Protein AF-A0A3N5P5W9-F1 (afdb_monomer_lite)

pLDDT: mean 88.09, std 13.82, range [37.75, 98.38]

Secondary structure (DSSP, 8-state):
-HHHHHHHHHHHHHHHHHHHHHHHHHHHHHHHHHHHHHHHHTTTHHHHHHHHHHTEETTEEEEESS-HHHHHHHHHHHHTTSHHHHHHHHHHHHHHHHHTT-HHHHHHHHHHHHHHHHHHHHHHHHH-PPPP-SS--S---

Structure (mmCIF, N/CA/C/O backbone):
data_AF-A0A3N5P5W9-F1
#
_entry.id   AF-A0A3N5P5W9-F1
#
loop_
_atom_site.group_PDB
_atom_site.id
_atom_site.type_symbol
_atom_site.label_atom_id
_atom_site.label_alt_id
_atom_site.label_comp_id
_atom_site.label_asym_id
_atom_site.label_entity_id
_atom_site.label_seq_id
_atom_site.pdbx_PDB_ins_code
_atom_site.Cartn_x
_atom_site.Cartn_y
_atom_site.Cartn_z
_atom_site.occupancy
_atom_site.B_iso_or_equiv
_atom_site.auth_seq_id
_atom_site.auth_comp_id
_atom_site.auth_asym_id
_atom_site.auth_atom_id
_atom_site.pdbx_PDB_model_num
ATOM 1 N N . MET A 1 1 ? -41.560 -32.577 9.009 1.00 53.59 1 MET A N 1
ATOM 2 C CA . MET A 1 1 ? -40.656 -32.315 7.864 1.00 53.59 1 MET A CA 1
ATOM 3 C C . MET A 1 1 ? -40.502 -30.823 7.520 1.00 53.59 1 MET A C 1
ATOM 5 O O . MET A 1 1 ? -39.408 -30.430 7.152 1.00 53.59 1 MET A O 1
ATOM 9 N N . ALA A 1 2 ? -41.517 -29.962 7.709 1.00 55.31 2 ALA A N 1
ATOM 10 C CA . ALA A 1 2 ? -41.443 -28.524 7.374 1.00 55.31 2 ALA A CA 1
ATOM 11 C C . ALA A 1 2 ? -40.704 -27.611 8.387 1.00 55.31 2 ALA A C 1
ATOM 13 O O . ALA A 1 2 ? -40.378 -26.472 8.068 1.00 55.31 2 ALA A O 1
ATOM 14 N N . ILE A 1 3 ? -40.445 -28.085 9.611 1.00 53.81 3 ILE A N 1
ATOM 15 C CA . ILE A 1 3 ? -39.763 -27.300 10.661 1.00 53.81 3 ILE A CA 1
ATOM 16 C C . ILE A 1 3 ? -38.237 -27.337 10.468 1.00 53.81 3 ILE A C 1
ATOM 18 O O . ILE A 1 3 ? -37.581 -26.310 10.602 1.00 53.81 3 ILE A O 1
ATOM 22 N N . ALA A 1 4 ? -37.682 -28.485 10.060 1.00 51.41 4 ALA A N 1
ATOM 23 C CA . ALA A 1 4 ? -36.250 -28.652 9.804 1.00 51.41 4 ALA A CA 1
ATOM 24 C C . ALA A 1 4 ? -35.777 -27.844 8.583 1.00 51.41 4 ALA A C 1
ATOM 26 O O . ALA A 1 4 ? -34.761 -27.163 8.657 1.00 51.41 4 ALA A O 1
ATOM 27 N N . SER A 1 5 ? -36.546 -27.830 7.489 1.00 57.91 5 SER A N 1
ATOM 28 C CA . SER A 1 5 ? -36.213 -27.038 6.294 1.00 57.91 5 SER A CA 1
ATOM 29 C C . SER A 1 5 ? -36.286 -25.528 6.540 1.00 57.91 5 SER A C 1
ATOM 31 O O . SER A 1 5 ? -35.489 -24.776 5.987 1.00 57.91 5 SER A O 1
ATOM 33 N N . ARG A 1 6 ? -37.193 -25.078 7.416 1.00 57.88 6 ARG A N 1
ATOM 34 C CA . ARG A 1 6 ? -37.271 -23.677 7.853 1.00 57.88 6 ARG A CA 1
ATOM 35 C C . ARG A 1 6 ? -36.117 -23.283 8.775 1.00 57.88 6 ARG A C 1
ATOM 37 O O . ARG A 1 6 ? -35.645 -22.159 8.666 1.00 57.88 6 ARG A O 1
ATOM 44 N N . LEU A 1 7 ? -35.628 -24.197 9.616 1.00 54.50 7 LEU A N 1
ATOM 45 C CA . LEU A 1 7 ? -34.438 -23.975 10.444 1.00 54.50 7 LEU A CA 1
ATOM 46 C C . LEU A 1 7 ? -33.163 -23.876 9.589 1.00 54.50 7 LEU A C 1
ATOM 48 O O . LEU A 1 7 ? -32.384 -22.950 9.777 1.00 54.50 7 LEU A O 1
ATOM 52 N N . PHE A 1 8 ? -32.988 -24.775 8.612 1.00 57.91 8 PHE A N 1
ATOM 53 C CA . PHE A 1 8 ? -31.846 -24.765 7.686 1.00 57.91 8 PHE A CA 1
ATOM 54 C C . PHE A 1 8 ? -31.842 -23.547 6.754 1.00 57.91 8 PHE A C 1
ATOM 56 O O . PHE A 1 8 ? -30.786 -22.977 6.502 1.00 57.91 8 PHE A O 1
ATOM 63 N N . ALA A 1 9 ? -33.007 -23.096 6.281 1.00 61.53 9 ALA A N 1
ATOM 64 C CA . ALA A 1 9 ? -33.109 -21.873 5.484 1.00 61.53 9 ALA A CA 1
ATOM 65 C C . ALA A 1 9 ? -32.859 -20.598 6.317 1.00 61.53 9 ALA A C 1
ATOM 67 O O . ALA A 1 9 ? -32.299 -19.626 5.814 1.00 61.53 9 ALA A O 1
ATOM 68 N N . TRP A 1 10 ? -33.252 -20.602 7.595 1.00 56.28 10 TRP A N 1
ATOM 69 C CA . TRP A 1 10 ? -33.057 -19.482 8.521 1.00 56.28 10 TRP A CA 1
ATOM 70 C C . TRP A 1 10 ? -31.610 -19.380 9.044 1.00 56.28 10 TRP A C 1
ATOM 72 O O . TRP A 1 10 ? -31.088 -18.271 9.145 1.00 56.28 10 TRP A O 1
ATOM 82 N N . LEU A 1 11 ? -30.938 -20.514 9.291 1.00 54.97 11 LEU A N 1
ATOM 83 C CA . LEU A 1 11 ? -29.493 -20.588 9.567 1.00 54.97 11 LEU A CA 1
ATOM 84 C C . LEU A 1 11 ? -28.678 -20.239 8.312 1.00 54.97 11 LEU A C 1
ATOM 86 O O . LEU A 1 11 ? -27.832 -19.351 8.360 1.00 54.97 11 LEU A O 1
ATOM 90 N N . GLY A 1 12 ? -29.016 -20.819 7.156 1.00 58.84 12 GLY A N 1
ATOM 91 C CA . GLY A 1 12 ? -28.306 -20.607 5.893 1.00 58.84 12 GLY A CA 1
ATOM 92 C C . GLY A 1 12 ? -28.296 -19.158 5.395 1.00 58.84 12 GLY A C 1
ATOM 93 O O . GLY A 1 12 ? -27.314 -18.737 4.802 1.00 58.84 12 GLY A O 1
ATOM 94 N N . ALA A 1 13 ? -29.322 -18.348 5.673 1.00 60.69 13 ALA A N 1
ATOM 95 C CA . ALA A 1 13 ? -29.351 -16.949 5.228 1.00 60.69 13 ALA A CA 1
ATOM 96 C C . ALA A 1 13 ? -28.407 -16.014 6.020 1.00 60.69 13 ALA A C 1
ATOM 98 O O . ALA A 1 13 ? -27.949 -15.011 5.475 1.00 60.69 13 ALA A O 1
ATOM 99 N N . ARG A 1 14 ? -28.102 -16.325 7.292 1.00 62.56 14 ARG A N 1
ATOM 100 C CA . ARG A 1 14 ? -27.116 -15.588 8.113 1.00 62.56 14 ARG A CA 1
ATOM 101 C C . ARG A 1 14 ? -25.729 -16.237 8.080 1.00 62.56 14 ARG A C 1
ATOM 103 O O . ARG A 1 14 ? -24.736 -15.520 8.117 1.00 62.56 14 ARG A O 1
ATOM 110 N N . GLU A 1 15 ? -25.660 -17.561 7.946 1.00 71.44 15 GLU A N 1
ATOM 111 C CA . GLU A 1 15 ? -24.410 -18.317 7.832 1.00 71.44 15 GLU A CA 1
ATOM 112 C C . GLU A 1 15 ? -23.796 -18.249 6.435 1.00 71.44 15 GLU A C 1
ATOM 114 O O . GLU A 1 15 ? -22.577 -18.274 6.337 1.00 71.44 15 GLU A O 1
ATOM 119 N N . ALA A 1 16 ? -24.573 -18.089 5.355 1.00 81.06 16 ALA A N 1
ATOM 120 C CA . ALA A 1 16 ? -24.008 -18.000 4.005 1.00 81.06 16 ALA A CA 1
ATOM 121 C C . ALA A 1 16 ? -23.036 -16.828 3.858 1.00 81.06 16 ALA A C 1
ATOM 123 O O . ALA A 1 16 ? -22.015 -16.981 3.202 1.00 81.06 16 ALA A O 1
ATOM 124 N N . GLY A 1 17 ? -23.308 -15.682 4.493 1.00 83.50 17 GLY A N 1
ATOM 125 C CA . GLY A 1 17 ? -22.390 -14.541 4.483 1.00 83.50 17 GLY A CA 1
ATOM 126 C C . GLY A 1 17 ? -21.075 -14.846 5.204 1.00 83.50 17 GLY A C 1
ATOM 127 O O . GLY A 1 17 ? -20.002 -14.557 4.684 1.00 83.50 17 GLY A O 1
ATOM 128 N N . THR A 1 18 ? -21.143 -15.485 6.374 1.00 85.00 18 THR A N 1
ATOM 129 C CA . THR A 1 18 ? -19.955 -15.897 7.136 1.00 85.00 18 THR A CA 1
ATOM 130 C C . THR A 1 18 ? -19.178 -17.001 6.422 1.00 85.00 18 THR A C 1
ATOM 132 O O . THR A 1 18 ? -17.960 -16.911 6.306 1.00 85.00 18 THR A O 1
ATOM 135 N N . LEU A 1 19 ? -19.867 -18.013 5.896 1.00 86.62 19 LEU A N 1
ATOM 136 C CA 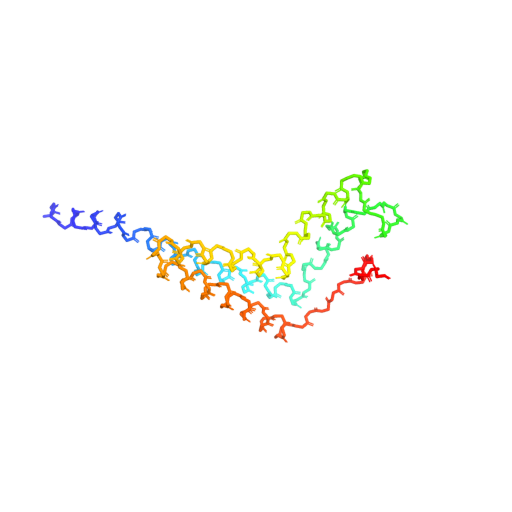. LEU A 1 19 ? -19.274 -19.096 5.114 1.00 86.62 19 LEU A CA 1
ATOM 137 C C . LEU A 1 19 ? -18.650 -18.565 3.825 1.00 86.62 19 LEU A C 1
ATOM 139 O O . LEU A 1 19 ? -17.545 -18.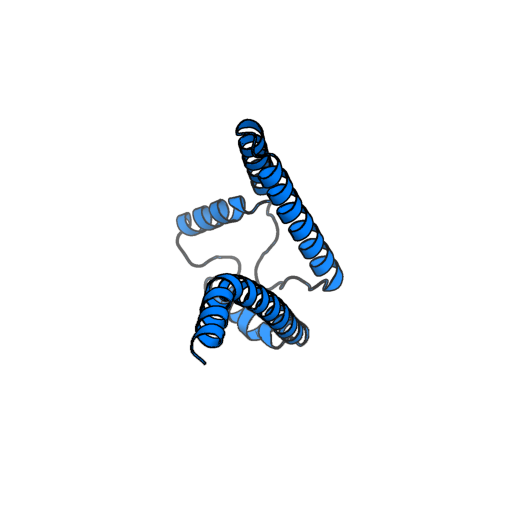970 3.490 1.00 86.62 19 LEU A O 1
ATOM 143 N N . ALA A 1 20 ? -19.301 -17.623 3.139 1.00 90.12 20 ALA A N 1
ATOM 144 C CA . ALA A 1 20 ? -18.736 -16.959 1.972 1.00 90.12 20 ALA A CA 1
ATOM 145 C C . ALA A 1 20 ? -17.491 -16.147 2.342 1.00 90.12 20 ALA A C 1
ATOM 147 O O . ALA A 1 20 ? -16.489 -16.242 1.646 1.00 90.12 20 ALA A O 1
ATOM 148 N N . ALA A 1 21 ? -17.509 -15.400 3.451 1.00 89.19 21 ALA A N 1
ATOM 149 C CA . ALA A 1 21 ? -16.338 -14.658 3.916 1.00 89.19 21 ALA A CA 1
ATOM 150 C C . ALA A 1 21 ? -15.160 -15.590 4.254 1.00 89.19 21 ALA A C 1
ATOM 152 O O . ALA A 1 21 ? -14.030 -15.317 3.854 1.00 89.19 21 ALA A O 1
ATOM 153 N N . LEU A 1 22 ? -15.422 -16.710 4.937 1.00 91.25 22 LEU A N 1
ATOM 154 C CA . LEU A 1 22 ? -14.409 -17.728 5.235 1.00 91.25 22 LEU A CA 1
ATOM 155 C C . LEU A 1 22 ? -13.884 -18.397 3.964 1.00 91.25 22 LEU A C 1
ATOM 157 O O . LEU A 1 22 ? -12.676 -18.569 3.823 1.00 91.25 22 LEU A O 1
ATOM 161 N N . LEU A 1 23 ? -14.774 -18.739 3.032 1.00 92.94 23 LEU A N 1
ATOM 162 C CA . LEU A 1 23 ? -14.409 -19.331 1.750 1.00 92.94 23 LEU A CA 1
ATOM 163 C C . LEU A 1 23 ? -13.549 -18.370 0.925 1.00 92.94 23 LEU A C 1
ATOM 165 O O . LEU A 1 23 ? -12.538 -18.794 0.382 1.00 92.94 23 LEU A O 1
ATOM 169 N N . LEU A 1 24 ? -13.907 -17.085 0.866 1.00 95.81 24 LEU A N 1
ATOM 170 C CA . LEU A 1 24 ? -13.130 -16.055 0.172 1.00 95.81 24 LEU A CA 1
ATOM 171 C C . LEU A 1 24 ? -11.758 -15.850 0.817 1.00 95.81 24 LEU A C 1
ATOM 173 O O . LEU A 1 24 ? -10.768 -15.735 0.101 1.00 95.81 24 LEU A O 1
ATOM 177 N N . ALA A 1 25 ? -11.679 -15.845 2.150 1.00 94.00 25 ALA A N 1
ATOM 178 C CA . ALA A 1 25 ? -10.405 -15.757 2.854 1.00 94.00 25 ALA A CA 1
ATOM 179 C C . ALA A 1 25 ? -9.518 -16.978 2.563 1.00 94.00 25 ALA A C 1
ATOM 181 O O . ALA A 1 25 ? -8.352 -16.819 2.211 1.00 94.00 25 ALA A O 1
ATOM 182 N N . ALA A 1 26 ? -10.074 -18.190 2.647 1.00 95.50 26 ALA A N 1
ATOM 183 C CA . ALA A 1 26 ? -9.352 -19.426 2.357 1.00 95.50 26 ALA A CA 1
ATOM 184 C C . ALA A 1 26 ? -8.905 -19.501 0.890 1.00 95.50 26 ALA A C 1
ATOM 186 O O . ALA A 1 26 ? -7.750 -19.820 0.619 1.00 95.50 26 ALA A O 1
ATOM 187 N N . ALA A 1 27 ? -9.787 -19.151 -0.049 1.00 97.25 27 ALA A N 1
ATOM 188 C CA . ALA A 1 27 ? -9.475 -19.099 -1.472 1.00 97.25 27 ALA A CA 1
ATOM 189 C C . ALA A 1 27 ? -8.406 -18.045 -1.782 1.00 97.25 27 ALA A C 1
ATOM 191 O O . ALA A 1 27 ? -7.518 -18.308 -2.583 1.00 97.25 27 ALA A O 1
ATOM 192 N N . GLY A 1 28 ? -8.450 -16.881 -1.126 1.00 96.94 28 GLY A N 1
ATOM 193 C CA . GLY A 1 28 ? -7.434 -15.839 -1.271 1.00 96.94 28 GLY A CA 1
ATOM 194 C C . GLY A 1 28 ? -6.060 -16.283 -0.769 1.00 96.94 28 GLY A C 1
ATOM 195 O O . GLY A 1 28 ? -5.064 -16.058 -1.449 1.00 96.94 28 GLY A O 1
ATOM 196 N N . VAL A 1 29 ? -6.001 -16.963 0.382 1.00 96.56 29 VAL A N 1
ATOM 197 C CA . VAL A 1 29 ? -4.747 -17.539 0.898 1.00 96.56 29 VAL A CA 1
ATOM 198 C C . VAL A 1 29 ? -4.225 -18.629 -0.034 1.00 96.56 29 VAL A C 1
ATOM 200 O O . VAL A 1 29 ? -3.046 -18.619 -0.366 1.00 96.56 29 VAL A O 1
ATOM 203 N N . TRP A 1 30 ? -5.088 -19.542 -0.482 1.00 97.75 30 TRP A N 1
ATOM 204 C CA . TRP A 1 30 ? -4.698 -20.609 -1.403 1.00 97.75 30 TRP A CA 1
ATOM 205 C C . TRP A 1 30 ? -4.179 -20.052 -2.736 1.00 97.75 30 TRP A C 1
ATOM 207 O O . TRP A 1 30 ? -3.090 -20.417 -3.161 1.00 97.75 30 TRP A O 1
ATOM 217 N N . MET A 1 31 ? -4.895 -19.094 -3.335 1.00 97.75 31 MET A N 1
ATOM 218 C CA . MET A 1 31 ? -4.476 -18.414 -4.566 1.00 97.75 31 MET A CA 1
ATOM 219 C C . MET A 1 31 ? -3.147 -17.674 -4.391 1.00 97.75 31 MET A C 1
ATOM 221 O O . MET A 1 31 ? -2.324 -17.678 -5.298 1.00 97.75 31 MET A O 1
ATOM 225 N N . PHE A 1 32 ? -2.924 -17.042 -3.235 1.00 96.06 32 PHE A N 1
ATOM 226 C CA . PHE A 1 32 ? -1.650 -16.393 -2.938 1.00 96.06 32 PHE A CA 1
ATOM 227 C C . PHE A 1 32 ? -0.497 -17.399 -2.864 1.00 96.06 32 PHE A C 1
ATOM 229 O O . PHE A 1 32 ? 0.576 -17.107 -3.378 1.00 96.06 32 PHE A O 1
ATOM 236 N N . VAL A 1 33 ? -0.708 -18.559 -2.234 1.00 96.25 33 VAL A N 1
ATOM 237 C CA . VAL A 1 33 ? 0.316 -19.610 -2.130 1.00 96.25 33 VAL A CA 1
ATOM 238 C C . VAL A 1 33 ? 0.662 -20.170 -3.505 1.00 96.25 33 VAL A C 1
ATOM 240 O O . VAL A 1 33 ? 1.840 -20.226 -3.831 1.00 96.25 33 VAL A O 1
ATOM 243 N N . GLU A 1 34 ? -0.342 -20.503 -4.316 1.00 96.94 34 GLU A N 1
ATOM 244 C CA . GLU A 1 34 ? -0.136 -21.004 -5.681 1.00 96.94 34 GLU A CA 1
ATOM 245 C C . GLU A 1 34 ? 0.625 -19.987 -6.541 1.00 96.94 34 GLU A C 1
ATOM 247 O O . GLU A 1 34 ? 1.615 -20.311 -7.186 1.00 96.94 34 GLU A O 1
ATOM 252 N N . LEU A 1 35 ? 0.207 -18.716 -6.495 1.00 95.31 35 LEU A N 1
ATOM 253 C CA . LEU A 1 35 ? 0.887 -17.652 -7.228 1.00 95.31 35 LEU A CA 1
ATOM 254 C C . LEU A 1 35 ? 2.324 -17.448 -6.733 1.00 95.31 35 LEU A C 1
ATOM 256 O O . LEU A 1 35 ? 3.208 -17.145 -7.527 1.00 95.31 35 LEU A O 1
ATOM 260 N N . ALA A 1 36 ? 2.563 -17.565 -5.427 1.00 94.06 36 ALA A N 1
ATOM 261 C CA . ALA A 1 36 ? 3.904 -17.445 -4.873 1.00 94.06 36 ALA A CA 1
ATOM 262 C C . ALA A 1 36 ? 4.818 -18.583 -5.348 1.00 94.06 36 ALA A C 1
ATOM 264 O O . ALA A 1 36 ? 5.986 -18.315 -5.614 1.00 94.06 36 ALA A O 1
ATOM 265 N N . ASP A 1 37 ? 4.293 -19.802 -5.475 1.00 94.31 37 ASP A N 1
ATOM 266 C CA . ASP A 1 37 ? 5.027 -20.961 -5.993 1.00 94.31 37 ASP A CA 1
ATOM 267 C C . ASP A 1 37 ? 5.458 -20.724 -7.447 1.00 94.31 37 ASP A C 1
ATOM 269 O O . ASP A 1 37 ? 6.650 -20.682 -7.739 1.00 94.31 37 ASP A O 1
ATOM 273 N N . GLU A 1 38 ? 4.513 -20.369 -8.318 1.00 94.06 38 GLU A N 1
ATOM 274 C CA . GLU A 1 38 ? 4.767 -20.036 -9.728 1.00 94.06 38 GLU A CA 1
ATOM 275 C C . GLU A 1 38 ? 5.811 -18.906 -9.893 1.00 94.06 38 GLU A C 1
ATOM 277 O O . GLU A 1 38 ? 6.707 -18.949 -10.744 1.00 94.06 38 GLU A O 1
ATOM 282 N N . VAL A 1 39 ? 5.717 -17.860 -9.061 1.00 93.38 39 VAL A N 1
ATOM 283 C CA . VAL A 1 39 ? 6.665 -16.733 -9.074 1.00 93.38 39 VAL A CA 1
ATOM 284 C C . VAL A 1 39 ? 8.064 -17.172 -8.631 1.00 93.38 39 VAL A C 1
ATOM 286 O O . VAL A 1 39 ? 9.053 -16.630 -9.134 1.00 93.38 39 VAL A O 1
ATOM 289 N N . LEU A 1 40 ? 8.170 -18.119 -7.693 1.00 90.56 40 LEU A N 1
ATOM 290 C CA . LEU A 1 40 ? 9.445 -18.673 -7.229 1.00 90.56 40 LEU A CA 1
ATOM 291 C C . LEU A 1 40 ? 10.067 -19.625 -8.252 1.00 90.56 40 LEU A C 1
ATOM 293 O O . LEU A 1 40 ? 11.285 -19.604 -8.431 1.00 90.56 40 LEU A O 1
ATOM 297 N N . GLU A 1 41 ? 9.247 -20.411 -8.946 1.00 91.94 41 GLU A N 1
ATOM 298 C CA . GLU A 1 41 ? 9.668 -21.248 -10.074 1.00 91.94 41 GLU A CA 1
ATOM 299 C C . GLU A 1 41 ? 10.116 -20.402 -11.278 1.00 91.94 41 GLU A C 1
ATOM 301 O O . GLU A 1 41 ? 10.902 -20.848 -12.117 1.00 91.94 41 GLU A O 1
ATOM 306 N N . GLY A 1 42 ? 9.691 -19.136 -11.320 1.00 88.81 42 GLY A N 1
ATOM 307 C CA . GLY A 1 42 ? 10.093 -18.155 -12.322 1.00 88.81 42 GLY A CA 1
ATOM 308 C C . GLY A 1 42 ? 9.265 -18.224 -13.601 1.00 88.81 42 GLY A C 1
ATOM 309 O O . GLY A 1 42 ? 9.557 -17.485 -14.547 1.00 88.81 42 GLY A O 1
ATOM 310 N N . GLU A 1 43 ? 8.214 -19.042 -13.622 1.00 89.00 43 GLU A N 1
ATOM 311 C CA . GLU A 1 43 ? 7.319 -19.224 -14.764 1.00 89.00 43 GLU A CA 1
ATOM 312 C C . GLU A 1 43 ? 6.572 -17.919 -15.114 1.00 89.00 43 GLU A C 1
ATOM 314 O O . GLU A 1 43 ? 6.370 -17.602 -16.293 1.00 89.00 43 GLU A O 1
ATOM 319 N N . THR A 1 44 ? 6.310 -17.054 -14.121 1.00 90.00 44 THR A N 1
ATOM 320 C CA . THR A 1 44 ? 5.704 -15.729 -14.353 1.00 90.00 44 THR A CA 1
ATOM 321 C C . THR A 1 44 ? 6.640 -14.707 -14.998 1.00 90.00 44 THR A C 1
ATOM 323 O O . THR A 1 44 ? 6.160 -13.712 -15.542 1.00 90.00 44 THR A O 1
ATOM 326 N N . THR A 1 45 ? 7.962 -14.920 -14.981 1.00 89.06 45 THR A N 1
ATOM 327 C CA . THR A 1 45 ? 8.949 -13.891 -15.371 1.00 89.06 45 THR A CA 1
ATOM 328 C C . THR A 1 45 ? 8.721 -13.395 -16.795 1.00 89.06 45 THR A C 1
ATOM 330 O O . THR A 1 45 ? 8.686 -12.194 -17.044 1.00 89.06 45 THR A O 1
ATOM 333 N N . SER A 1 46 ? 8.467 -14.299 -17.749 1.00 90.62 46 SER A N 1
ATOM 334 C CA . SER A 1 46 ? 8.233 -13.873 -19.134 1.00 90.62 46 SER A CA 1
ATOM 335 C C . SER A 1 46 ? 6.959 -13.037 -19.288 1.00 90.62 46 SER A C 1
ATOM 337 O O . SER A 1 46 ? 6.899 -12.205 -20.196 1.00 90.62 46 SER A O 1
ATOM 339 N N . ALA A 1 47 ? 5.932 -13.285 -18.475 1.00 92.00 47 ALA A N 1
ATOM 340 C CA . ALA A 1 47 ? 4.701 -12.506 -18.501 1.00 92.00 47 ALA A CA 1
ATOM 341 C C . ALA A 1 47 ? 4.912 -11.131 -17.848 1.00 92.00 47 ALA A C 1
ATOM 343 O O . ALA A 1 47 ? 4.518 -10.125 -18.442 1.00 92.00 47 ALA A O 1
ATOM 344 N N . ASP A 1 48 ? 5.593 -11.091 -16.698 1.00 92.12 48 ASP A N 1
ATOM 345 C CA . ASP A 1 48 ? 5.973 -9.866 -15.984 1.00 92.12 48 ASP A CA 1
ATOM 346 C C . ASP A 1 48 ? 6.790 -8.935 -16.894 1.00 92.12 48 ASP A C 1
ATOM 348 O O . ASP A 1 48 ? 6.445 -7.765 -17.064 1.00 92.12 48 ASP A O 1
ATOM 352 N N . ASP A 1 49 ? 7.819 -9.466 -17.558 1.00 93.12 49 ASP A N 1
ATOM 353 C CA . ASP A 1 49 ? 8.706 -8.706 -18.441 1.00 93.12 49 ASP A CA 1
ATOM 354 C C . ASP A 1 49 ? 7.948 -8.110 -19.629 1.00 93.12 49 ASP A C 1
ATOM 356 O O . ASP A 1 49 ? 8.118 -6.938 -19.970 1.00 93.12 49 ASP A O 1
ATOM 360 N N . ARG A 1 50 ? 7.063 -8.900 -20.252 1.00 92.44 50 ARG A N 1
ATOM 361 C CA . ARG A 1 50 ? 6.212 -8.425 -21.353 1.00 92.44 50 ARG A CA 1
ATOM 362 C C . ARG A 1 50 ? 5.284 -7.311 -20.894 1.00 92.44 50 ARG A C 1
ATOM 364 O O . ARG A 1 50 ? 5.096 -6.354 -21.638 1.00 92.44 50 ARG A O 1
ATOM 371 N N . LEU A 1 51 ? 4.712 -7.427 -19.697 1.00 92.31 51 LEU A N 1
ATOM 372 C CA . LEU A 1 51 ? 3.835 -6.405 -19.141 1.00 92.31 51 LEU A CA 1
ATOM 373 C C . LEU A 1 51 ? 4.607 -5.119 -18.826 1.00 92.31 51 LEU A C 1
ATOM 375 O O . LEU A 1 51 ? 4.153 -4.038 -19.191 1.00 92.31 51 LEU A O 1
ATOM 379 N N . LEU A 1 52 ? 5.785 -5.227 -18.206 1.00 91.44 52 LEU A N 1
ATOM 380 C CA . LEU A 1 52 ? 6.645 -4.079 -17.913 1.00 91.44 52 LEU A CA 1
ATOM 381 C C . LEU A 1 52 ? 7.077 -3.363 -19.196 1.00 91.44 52 LEU A C 1
ATOM 383 O O . LEU A 1 52 ? 6.962 -2.142 -19.284 1.00 91.44 52 LEU A O 1
ATOM 387 N N . LEU A 1 53 ? 7.514 -4.111 -20.211 1.00 92.25 53 LEU A N 1
ATOM 388 C CA . LEU A 1 53 ? 7.938 -3.553 -21.496 1.00 92.25 53 LEU A CA 1
ATOM 389 C C . LEU A 1 53 ? 6.768 -3.006 -22.323 1.00 92.25 53 LEU A C 1
ATOM 391 O O . LEU A 1 53 ? 6.961 -2.058 -23.076 1.00 92.25 53 LEU A O 1
ATOM 395 N N . ALA A 1 54 ? 5.551 -3.531 -22.158 1.00 91.94 54 ALA A N 1
ATOM 396 C CA . ALA A 1 54 ? 4.356 -2.971 -22.794 1.00 91.94 54 ALA A CA 1
ATOM 397 C C . ALA A 1 54 ? 4.019 -1.554 -2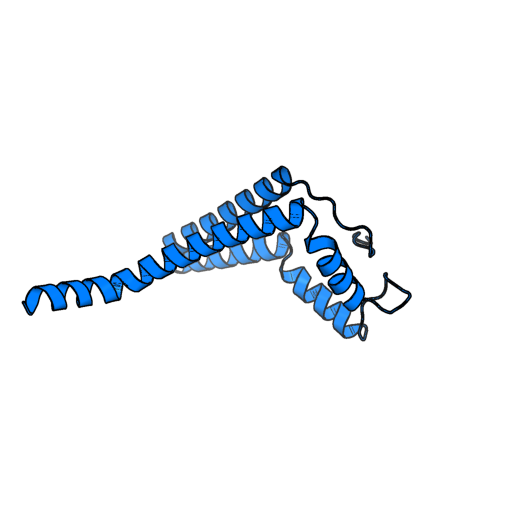2.291 1.00 91.94 54 ALA A C 1
ATOM 399 O O . ALA A 1 54 ? 3.330 -0.805 -22.980 1.00 91.94 54 ALA A O 1
ATOM 400 N N . LEU A 1 55 ? 4.519 -1.180 -21.108 1.00 91.44 55 LEU A N 1
ATOM 401 C CA . LEU A 1 55 ? 4.399 0.162 -20.532 1.00 91.44 55 LEU A CA 1
ATOM 402 C C . LEU A 1 55 ? 5.610 1.055 -20.849 1.00 91.44 55 LEU A C 1
ATOM 404 O O . LEU A 1 55 ? 5.748 2.124 -20.243 1.00 91.44 55 LEU A O 1
ATOM 408 N N . ARG A 1 56 ? 6.501 0.628 -21.754 1.00 92.81 56 ARG A N 1
ATOM 409 C CA . ARG A 1 56 ? 7.699 1.369 -22.171 1.00 92.81 56 ARG A CA 1
ATOM 410 C C . ARG A 1 56 ? 7.723 1.656 -23.662 1.00 92.81 56 ARG A C 1
ATOM 412 O O . ARG A 1 56 ? 7.141 0.927 -24.467 1.00 92.81 56 ARG A O 1
ATOM 419 N N . VAL A 1 57 ? 8.405 2.736 -24.025 1.00 90.38 57 VAL A N 1
ATOM 420 C CA . VAL A 1 57 ? 8.625 3.082 -25.426 1.00 90.38 57 VAL A CA 1
ATOM 421 C C . VAL A 1 57 ? 9.558 2.044 -26.069 1.00 90.38 57 VAL A C 1
ATOM 423 O O . VAL A 1 57 ? 10.583 1.672 -25.489 1.00 90.38 57 VAL A O 1
ATOM 426 N N . PRO A 1 58 ? 9.250 1.546 -27.284 1.00 84.88 58 PRO A N 1
ATOM 427 C CA . PRO A 1 58 ? 10.147 0.639 -27.986 1.00 84.88 58 PRO A CA 1
ATOM 428 C C . PRO A 1 58 ? 11.532 1.275 -28.187 1.00 84.88 58 PRO A C 1
ATOM 430 O O . PRO A 1 58 ? 11.643 2.335 -28.799 1.00 84.88 58 PRO A O 1
ATOM 433 N N . ASN A 1 59 ? 12.582 0.580 -27.738 1.00 84.25 59 ASN A N 1
ATOM 434 C CA . ASN A 1 59 ? 13.994 1.005 -27.747 1.00 84.25 59 ASN A CA 1
ATOM 435 C C . ASN A 1 59 ? 14.414 2.023 -26.670 1.00 84.25 59 ASN A C 1
ATOM 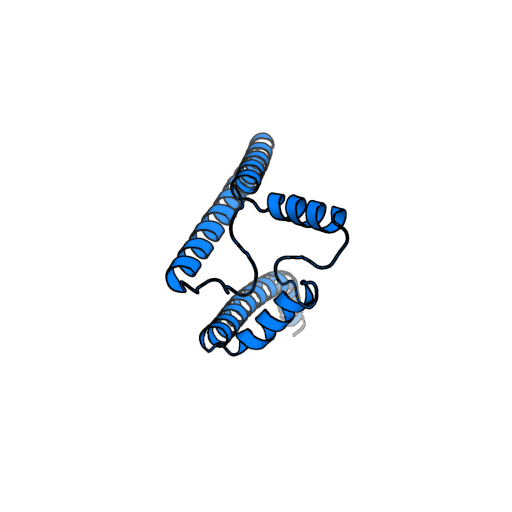437 O O . ASN A 1 59 ? 15.593 2.371 -26.632 1.00 84.25 59 ASN A O 1
ATOM 441 N N . ASP A 1 60 ? 13.515 2.441 -25.774 1.00 86.94 60 ASP A N 1
ATOM 442 C CA . ASP A 1 60 ? 13.863 3.207 -24.573 1.00 86.94 60 ASP A CA 1
ATOM 443 C C . ASP A 1 60 ? 13.067 2.696 -23.363 1.00 86.94 60 ASP A C 1
ATOM 445 O O . ASP A 1 60 ? 11.919 3.065 -23.125 1.00 86.94 60 ASP A O 1
ATOM 449 N N . THR A 1 61 ? 13.686 1.812 -22.577 1.00 87.25 61 THR A N 1
ATOM 450 C CA . THR A 1 61 ? 13.053 1.219 -21.390 1.00 87.25 61 THR A CA 1
ATOM 451 C C . THR A 1 61 ? 12.985 2.177 -20.198 1.00 87.25 61 THR A C 1
ATOM 453 O O . THR A 1 61 ? 12.365 1.843 -19.182 1.00 87.25 61 THR A O 1
ATOM 456 N N . SER A 1 62 ? 13.599 3.360 -20.304 1.00 86.38 62 SER A N 1
ATOM 457 C CA . SER A 1 62 ? 13.505 4.411 -19.293 1.00 86.38 62 SER A CA 1
ATOM 458 C C . SER A 1 62 ? 12.259 5.277 -19.456 1.00 86.38 62 SER A C 1
ATOM 460 O O . SER A 1 62 ? 11.778 5.810 -18.457 1.00 86.38 62 SER A O 1
ATOM 462 N N . ASP A 1 63 ? 11.701 5.334 -20.668 1.00 88.44 63 ASP A N 1
ATOM 463 C CA . ASP A 1 63 ? 10.575 6.196 -21.020 1.00 88.44 63 ASP A CA 1
ATOM 464 C C . ASP A 1 63 ? 9.230 5.442 -20.928 1.00 88.44 63 ASP A C 1
ATOM 466 O O . ASP A 1 63 ? 9.016 4.444 -21.638 1.00 88.44 63 ASP A O 1
ATOM 470 N N . PRO A 1 64 ? 8.311 5.837 -20.026 1.00 89.94 64 PRO A N 1
ATOM 471 C CA . PRO A 1 64 ? 6.964 5.284 -19.976 1.00 89.94 64 PRO A CA 1
ATOM 472 C C . PRO A 1 64 ? 6.148 5.629 -21.229 1.00 89.94 64 PRO A C 1
ATOM 474 O O . PRO A 1 64 ? 6.285 6.690 -21.822 1.00 89.94 64 PRO A O 1
ATOM 477 N N . VAL A 1 65 ? 5.221 4.753 -21.622 1.00 90.00 65 VAL A N 1
ATOM 478 C CA . VAL A 1 65 ? 4.299 5.076 -22.723 1.00 90.00 65 VAL A CA 1
ATOM 479 C C . VAL A 1 65 ? 3.271 6.112 -22.269 1.00 90.00 65 VAL A C 1
ATOM 481 O O . VAL A 1 65 ? 2.452 5.837 -21.392 1.00 90.00 65 VAL A O 1
ATOM 484 N N . GLY A 1 66 ? 3.235 7.260 -22.944 1.00 88.38 66 GLY A N 1
ATOM 485 C CA . GLY A 1 66 ? 2.167 8.249 -22.816 1.00 88.38 66 GLY A CA 1
ATOM 486 C C . GLY A 1 66 ? 2.673 9.689 -22.922 1.00 88.38 66 GLY A C 1
ATOM 487 O O . GLY A 1 66 ? 3.865 9.924 -23.062 1.00 88.38 66 GLY A O 1
ATOM 488 N N . PRO A 1 67 ? 1.773 10.684 -22.907 1.00 91.94 67 PRO A N 1
ATOM 489 C CA . PRO A 1 67 ? 2.157 12.073 -22.686 1.00 91.94 67 PRO A CA 1
ATOM 490 C C . PRO A 1 67 ? 2.577 12.303 -21.226 1.00 91.94 67 PRO A C 1
ATOM 492 O O . PRO A 1 67 ? 1.979 11.720 -20.322 1.00 91.94 67 PRO A O 1
ATOM 495 N N . SER A 1 68 ? 3.474 13.262 -20.985 1.00 90.31 68 SER A N 1
ATOM 496 C CA . SER A 1 68 ? 4.033 13.553 -19.651 1.00 90.31 68 SER A CA 1
ATOM 497 C C . SER A 1 68 ? 2.994 13.788 -18.544 1.00 90.31 68 SER A C 1
ATOM 499 O O . SER A 1 68 ? 3.191 13.380 -17.404 1.00 90.31 68 SER A O 1
ATOM 501 N N . TRP A 1 69 ? 1.840 14.384 -18.862 1.00 92.81 69 TRP A N 1
ATOM 502 C CA . TRP A 1 69 ? 0.781 14.612 -17.871 1.00 92.81 69 TRP A CA 1
ATOM 503 C C . TRP A 1 69 ? 0.176 13.307 -17.326 1.00 92.81 69 TRP A C 1
ATOM 505 O O . TRP A 1 69 ? -0.311 13.285 -16.198 1.00 92.81 69 TRP A O 1
ATOM 515 N N . VAL A 1 70 ? 0.190 12.218 -18.105 1.00 93.50 70 VAL A N 1
ATOM 516 C CA . VAL A 1 70 ? -0.277 10.898 -17.648 1.00 93.50 70 VAL A CA 1
ATOM 517 C C . VAL A 1 70 ? 0.706 10.322 -16.636 1.00 93.50 70 VAL A C 1
ATOM 519 O O . VAL A 1 70 ? 0.283 9.761 -15.626 1.00 93.50 70 VAL A O 1
ATOM 522 N N . GLU A 1 71 ? 2.005 10.486 -16.881 1.00 90.50 71 GLU A N 1
ATOM 523 C CA . GLU A 1 71 ? 3.062 10.036 -15.975 1.00 90.50 71 GLU A CA 1
ATOM 524 C C . GLU A 1 71 ? 3.025 10.784 -14.644 1.00 90.50 71 GLU A C 1
ATOM 526 O O . GLU A 1 71 ? 3.115 10.153 -13.590 1.00 90.50 71 GLU A O 1
ATOM 531 N N . ASP A 1 72 ? 2.829 12.104 -14.683 1.00 91.38 72 ASP A N 1
ATOM 532 C CA . ASP A 1 72 ? 2.690 12.932 -13.484 1.00 91.38 72 ASP A CA 1
ATOM 533 C C . ASP A 1 72 ? 1.485 12.483 -12.648 1.00 91.38 72 ASP A C 1
ATOM 535 O O . ASP A 1 72 ? 1.612 12.236 -11.448 1.00 91.38 72 ASP A O 1
ATOM 539 N N . ILE A 1 73 ? 0.329 12.260 -13.285 1.00 93.94 73 ILE A N 1
ATOM 540 C CA . ILE A 1 73 ? -0.858 11.742 -12.591 1.00 93.94 73 ILE A CA 1
ATOM 541 C C . ILE A 1 73 ? -0.592 10.349 -12.014 1.00 93.94 73 ILE A C 1
ATOM 543 O O . ILE A 1 73 ? -0.956 10.083 -10.869 1.00 93.94 73 ILE A O 1
ATOM 547 N N . ALA A 1 74 ? 0.038 9.446 -12.769 1.00 92.50 74 ALA A N 1
ATOM 548 C CA . ALA A 1 74 ? 0.354 8.107 -12.282 1.00 92.50 74 ALA A CA 1
ATOM 549 C C . ALA A 1 74 ? 1.302 8.156 -11.070 1.00 92.50 74 ALA A C 1
ATOM 551 O O . ALA A 1 74 ? 1.105 7.422 -10.094 1.00 92.50 74 ALA A O 1
ATOM 552 N N . ARG A 1 75 ? 2.294 9.054 -11.091 1.00 91.00 75 ARG A N 1
ATOM 553 C CA . ARG A 1 75 ? 3.208 9.304 -9.970 1.00 91.00 75 ARG A CA 1
ATOM 554 C C . ARG A 1 75 ? 2.467 9.843 -8.750 1.00 91.00 75 ARG A C 1
ATOM 556 O O . ARG A 1 75 ? 2.650 9.314 -7.658 1.00 91.00 75 ARG A O 1
ATOM 563 N N . ASP A 1 76 ? 1.607 10.838 -8.921 1.00 93.69 76 ASP A N 1
ATOM 564 C CA . ASP A 1 76 ? 0.879 11.450 -7.807 1.00 93.69 76 ASP A CA 1
ATOM 565 C C . ASP A 1 76 ? -0.121 10.473 -7.181 1.00 93.69 76 ASP A C 1
ATOM 567 O O . ASP A 1 76 ? -0.186 10.326 -5.957 1.00 93.69 76 ASP A O 1
ATOM 571 N N . VAL A 1 77 ? -0.857 9.732 -8.015 1.00 95.31 77 VAL A N 1
ATOM 572 C CA . VAL A 1 77 ? -1.810 8.711 -7.565 1.00 95.31 77 VAL A CA 1
ATOM 573 C C . VAL A 1 77 ? -1.094 7.583 -6.822 1.00 95.31 77 VAL A C 1
ATOM 575 O O . VAL A 1 77 ? -1.556 7.165 -5.761 1.00 95.31 77 VAL A O 1
ATOM 578 N N . THR A 1 78 ? 0.052 7.107 -7.319 1.00 92.44 78 THR A N 1
ATOM 579 C CA . THR A 1 78 ? 0.849 6.089 -6.605 1.00 92.44 78 THR A CA 1
ATOM 580 C C . THR A 1 78 ? 1.496 6.649 -5.335 1.00 92.44 78 THR A C 1
ATOM 582 O O . THR A 1 78 ? 1.636 5.923 -4.348 1.00 92.44 78 THR A O 1
ATOM 585 N N . GLY A 1 79 ? 1.780 7.955 -5.297 1.00 93.50 79 GLY A N 1
ATOM 586 C CA . GLY A 1 79 ? 2.209 8.687 -4.106 1.00 93.50 79 GLY A CA 1
ATOM 587 C C . GLY A 1 79 ? 1.197 8.643 -2.954 1.00 93.50 79 GLY A C 1
ATOM 588 O O . GLY A 1 79 ? 1.603 8.603 -1.789 1.00 93.50 79 GLY A O 1
ATOM 589 N N . LEU A 1 80 ? -0.108 8.541 -3.244 1.00 95.62 80 LEU A N 1
ATOM 590 C CA . LEU A 1 80 ? -1.146 8.358 -2.216 1.00 95.62 80 LEU A CA 1
ATOM 591 C C . LEU A 1 80 ? -0.987 7.042 -1.436 1.00 95.62 80 LEU A C 1
ATOM 593 O O . LEU A 1 80 ? -1.396 6.957 -0.279 1.00 95.62 80 LEU A O 1
ATOM 597 N N . GLY A 1 81 ? -0.363 6.029 -2.045 1.00 94.06 81 GLY A N 1
ATOM 598 C CA . GLY A 1 81 ? -0.019 4.758 -1.402 1.00 94.06 81 GLY A CA 1
ATOM 599 C C . GLY A 1 81 ? 1.2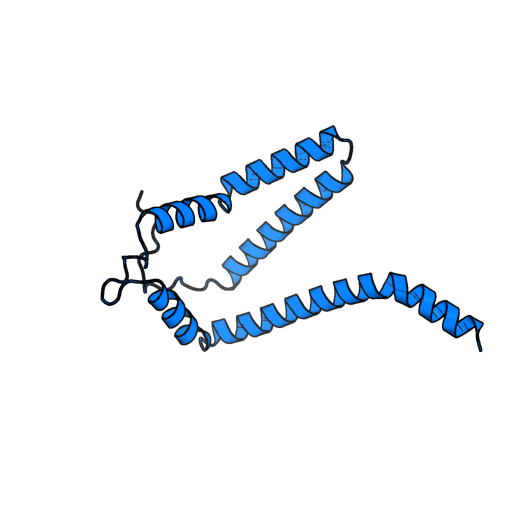52 4.809 -0.547 1.00 94.06 81 GLY A C 1
ATOM 600 O O . GLY A 1 81 ? 1.648 3.794 0.027 1.00 94.06 81 GLY A O 1
ATOM 601 N N . GLY A 1 82 ? 1.919 5.963 -0.459 1.00 94.19 82 GLY A N 1
ATOM 602 C CA . GLY A 1 82 ? 3.133 6.132 0.331 1.00 94.19 82 GLY A CA 1
ATOM 603 C C . GLY A 1 82 ? 2.893 5.940 1.831 1.00 94.19 82 GLY A C 1
ATOM 604 O O . GLY A 1 82 ? 1.869 6.355 2.375 1.00 94.19 82 GLY A O 1
ATOM 605 N N . ALA A 1 83 ? 3.879 5.367 2.532 1.00 93.12 83 ALA A N 1
ATOM 606 C CA . ALA A 1 83 ? 3.774 5.061 3.962 1.00 93.12 83 ALA A CA 1
ATOM 607 C C . ALA A 1 83 ? 3.407 6.288 4.818 1.00 93.12 83 ALA A C 1
ATOM 609 O O . ALA A 1 83 ? 2.601 6.173 5.739 1.00 93.12 83 ALA A O 1
ATOM 610 N N . GLY A 1 84 ? 3.946 7.469 4.491 1.00 95.12 84 GLY A N 1
ATOM 611 C CA . GLY A 1 84 ? 3.608 8.718 5.179 1.00 95.12 84 GLY A CA 1
ATOM 612 C C . GLY A 1 84 ? 2.135 9.105 5.014 1.00 95.12 84 GLY A C 1
ATOM 613 O O . GLY A 1 84 ? 1.451 9.342 6.009 1.00 95.12 84 GLY A O 1
ATOM 614 N N . VAL A 1 85 ? 1.628 9.100 3.776 1.00 96.56 85 VAL A N 1
ATOM 615 C CA . VAL A 1 85 ? 0.227 9.440 3.465 1.00 96.56 85 VAL A CA 1
ATOM 616 C C . VAL A 1 85 ? -0.727 8.441 4.113 1.00 96.56 85 VAL A C 1
ATOM 618 O O . VAL A 1 85 ? -1.652 8.847 4.815 1.00 96.56 85 VAL A O 1
ATOM 621 N N . LEU A 1 86 ? -0.470 7.139 3.955 1.00 97.00 86 LEU A N 1
ATOM 622 C CA . LEU A 1 86 ? -1.306 6.092 4.545 1.00 97.00 86 LEU A CA 1
ATOM 623 C C . LEU A 1 86 ? -1.306 6.137 6.078 1.00 97.00 86 LEU A C 1
ATOM 625 O O . LEU A 1 86 ? -2.354 5.924 6.689 1.00 97.00 86 LEU A O 1
ATOM 629 N N . THR A 1 87 ? -0.174 6.462 6.711 1.00 97.19 87 THR A N 1
ATOM 630 C CA . THR A 1 87 ? -0.100 6.628 8.173 1.00 97.19 87 THR A CA 1
ATOM 631 C C . THR A 1 87 ? -0.956 7.804 8.631 1.00 97.19 87 THR A C 1
ATOM 633 O O . THR A 1 87 ? -1.772 7.650 9.539 1.00 97.19 87 THR A O 1
ATOM 636 N N . LEU A 1 88 ? -0.819 8.966 7.984 1.00 98.12 88 LEU A N 1
ATOM 637 C CA . LEU A 1 88 ? -1.618 10.149 8.310 1.00 98.12 88 LEU A CA 1
ATOM 638 C C . LEU A 1 88 ? -3.111 9.893 8.111 1.00 98.12 88 LEU A C 1
ATOM 640 O O . LEU A 1 88 ? -3.903 10.220 8.992 1.00 98.12 88 LEU A O 1
ATOM 644 N N . LEU A 1 89 ? -3.491 9.266 6.996 1.00 98.00 89 LEU A N 1
ATOM 645 C CA . LEU A 1 89 ? -4.880 8.923 6.711 1.00 98.00 89 LEU A CA 1
ATOM 646 C C . LEU A 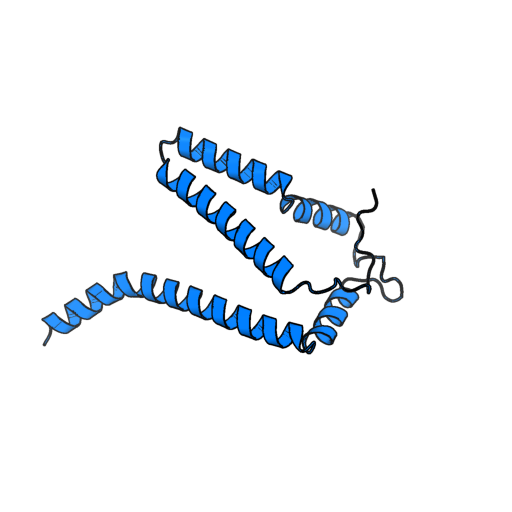1 89 ? -5.440 7.957 7.760 1.00 98.00 89 LEU A C 1
ATOM 648 O O . LEU A 1 89 ? -6.514 8.200 8.305 1.00 98.00 89 LEU A O 1
ATOM 652 N N . THR A 1 90 ? -4.685 6.913 8.106 1.00 98.12 90 THR A N 1
ATOM 653 C CA . THR A 1 90 ? -5.077 5.940 9.134 1.00 98.12 90 THR A CA 1
ATOM 654 C C . THR A 1 90 ? -5.295 6.619 10.486 1.00 98.12 90 THR A C 1
ATOM 656 O O . THR A 1 90 ? -6.320 6.394 11.130 1.00 98.12 90 THR A O 1
ATOM 659 N N . LEU A 1 91 ? -4.369 7.487 10.911 1.00 98.19 91 LEU A N 1
ATOM 660 C CA . LEU A 1 91 ? -4.481 8.220 12.173 1.00 98.19 91 LEU A CA 1
ATOM 661 C C . LEU A 1 91 ? -5.635 9.226 12.158 1.00 98.19 91 LEU A C 1
ATOM 663 O O . LEU A 1 91 ? -6.363 9.323 13.144 1.00 98.19 91 LEU A O 1
ATOM 667 N N . ALA A 1 92 ? -5.841 9.938 11.049 1.00 98.38 92 ALA A N 1
ATOM 668 C CA . ALA A 1 92 ? -6.952 10.870 10.892 1.00 98.38 92 ALA A CA 1
ATOM 669 C C . ALA A 1 92 ? -8.304 10.144 10.965 1.00 98.38 92 ALA A C 1
ATOM 671 O O . ALA A 1 92 ? -9.192 10.565 11.707 1.00 98.38 92 ALA A O 1
ATOM 672 N N . SER A 1 93 ? -8.451 9.017 10.262 1.00 98.25 93 SER A N 1
ATOM 673 C CA . SER A 1 93 ? -9.654 8.182 10.320 1.00 98.25 93 SER A CA 1
ATOM 674 C C . SER A 1 93 ? -9.877 7.587 11.713 1.00 98.25 93 SER A C 1
ATOM 676 O O . SER A 1 93 ? -10.995 7.639 12.225 1.00 98.25 93 SER A O 1
ATOM 678 N N . ALA A 1 94 ? -8.829 7.078 12.369 1.00 98.25 94 ALA A N 1
ATOM 679 C CA . ALA A 1 94 ? -8.923 6.578 13.739 1.00 98.25 94 ALA A CA 1
ATOM 680 C C . ALA A 1 94 ? -9.329 7.692 14.720 1.00 98.25 94 ALA A C 1
ATOM 682 O O . ALA A 1 94 ? -10.240 7.501 15.526 1.00 98.25 94 ALA A O 1
ATOM 683 N N . GLY A 1 95 ? -8.720 8.876 14.613 1.00 98.19 95 GLY A N 1
ATOM 684 C CA . GLY A 1 95 ? -9.065 10.052 15.411 1.00 98.19 95 GLY A CA 1
ATOM 685 C C . GLY A 1 95 ? -10.516 10.488 15.206 1.00 98.19 95 GLY A C 1
ATOM 686 O O . GLY A 1 95 ? -11.237 10.717 16.176 1.00 98.19 95 GLY A O 1
ATOM 687 N N . PHE A 1 96 ? -10.988 10.508 13.959 1.00 98.31 96 PHE A N 1
ATOM 688 C CA . PHE A 1 96 ? -12.386 10.787 13.633 1.00 98.31 96 PHE A CA 1
ATOM 689 C C . PHE A 1 96 ? -13.352 9.776 14.274 1.00 98.31 96 PHE A C 1
ATOM 691 O O . PHE A 1 96 ? -14.369 10.168 14.850 1.00 98.31 96 PHE A O 1
ATOM 698 N N . LEU A 1 97 ? -13.030 8.480 14.239 1.00 98.12 97 LEU A N 1
ATOM 699 C CA . LEU A 1 97 ? -13.834 7.437 14.885 1.00 98.12 97 LEU A CA 1
ATOM 700 C C . LEU A 1 97 ? -13.854 7.580 16.414 1.00 98.12 97 LEU A C 1
ATOM 702 O O . LEU A 1 97 ? -14.901 7.386 17.033 1.00 98.12 97 LEU A O 1
ATOM 706 N N . VAL A 1 98 ? -12.733 7.975 17.023 1.00 98.12 98 VAL A N 1
ATOM 707 C CA . VAL A 1 98 ? -12.656 8.276 18.461 1.00 98.12 98 VAL A CA 1
ATOM 708 C C . VAL A 1 98 ? -13.532 9.477 18.824 1.00 98.12 98 VAL A C 1
ATOM 710 O O . VAL A 1 98 ? -14.275 9.402 19.803 1.00 98.12 98 VAL A O 1
ATOM 713 N N . ILE A 1 99 ? -13.516 10.550 18.024 1.00 98.19 99 ILE A N 1
ATOM 714 C CA . ILE A 1 99 ? -14.377 11.731 18.226 1.00 98.19 99 ILE A CA 1
ATOM 715 C C . ILE A 1 99 ? -15.861 11.346 18.141 1.00 98.19 99 ILE A C 1
ATOM 717 O O . ILE A 1 99 ? -16.663 11.784 18.964 1.00 98.19 99 ILE A O 1
ATOM 721 N N . GLN A 1 100 ? -16.223 10.451 17.218 1.00 98.06 100 GLN A N 1
ATOM 722 C CA . GLN A 1 100 ? -17.572 9.879 17.124 1.00 98.06 100 GLN A CA 1
ATOM 723 C C . GLN A 1 100 ? -17.911 8.869 18.237 1.00 98.06 100 GLN A C 1
ATOM 725 O O . GLN A 1 100 ? -18.986 8.272 18.219 1.00 98.06 100 GLN A O 1
ATOM 730 N N . ARG A 1 101 ? -17.016 8.658 19.212 1.00 96.75 101 ARG A N 1
ATOM 731 C CA . ARG A 1 101 ? -17.134 7.664 20.296 1.00 96.75 101 ARG A CA 1
ATOM 732 C C . ARG A 1 101 ? -17.203 6.210 19.819 1.00 96.75 101 ARG A C 1
ATOM 734 O O . ARG A 1 101 ? -17.544 5.321 20.596 1.00 96.75 101 ARG A O 1
ATOM 741 N N . SER A 1 102 ? -16.806 5.940 18.578 1.00 96.38 102 SER A N 1
ATOM 742 C CA . SER A 1 102 ? -16.717 4.594 18.009 1.00 96.38 102 SER A CA 1
ATOM 743 C C . SER A 1 102 ? -15.312 4.008 18.190 1.00 96.38 102 SER A C 1
ATOM 745 O O . SER A 1 102 ? -14.601 3.678 17.239 1.00 96.38 102 SER A O 1
ATOM 747 N N . THR A 1 103 ? -14.879 3.895 19.447 1.00 95.12 103 THR A N 1
ATOM 748 C CA . THR A 1 103 ? -13.517 3.454 19.799 1.00 95.12 103 THR A CA 1
ATOM 749 C C . THR A 1 103 ? -13.220 2.020 19.363 1.00 95.12 103 THR A C 1
ATOM 751 O O . THR A 1 103 ? -12.084 1.713 19.017 1.00 95.12 103 THR A O 1
ATOM 754 N N . HIS A 1 104 ? -14.236 1.155 19.311 1.00 96.81 104 HIS A N 1
ATOM 755 C CA . HIS A 1 104 ? -14.097 -0.216 18.818 1.00 96.81 104 HIS A CA 1
ATOM 756 C C . HIS A 1 104 ? -13.735 -0.262 17.325 1.00 96.81 104 HIS A C 1
ATOM 758 O O . HIS A 1 104 ? -12.851 -1.024 16.944 1.00 96.81 104 HIS A O 1
ATOM 764 N N . LEU A 1 105 ? -14.347 0.588 16.488 1.00 97.69 105 LEU A N 1
ATOM 765 C CA . LEU A 1 105 ? -13.990 0.685 15.069 1.00 97.69 105 LEU A CA 1
ATOM 766 C C . LEU A 1 105 ? -12.604 1.301 14.881 1.00 97.69 105 LEU A C 1
ATOM 768 O O . LEU A 1 105 ? -11.858 0.852 14.017 1.00 97.69 105 LEU A O 1
ATOM 772 N N . ALA A 1 106 ? -12.236 2.290 15.701 1.00 97.69 106 ALA A N 1
ATOM 773 C CA . ALA A 1 106 ? -10.891 2.862 15.670 1.00 97.69 106 ALA A CA 1
ATOM 774 C C . ALA A 1 106 ? -9.826 1.804 16.005 1.00 97.69 106 ALA A C 1
ATOM 776 O O . ALA A 1 106 ? -8.840 1.668 15.285 1.00 97.69 106 ALA A O 1
ATOM 777 N N . ALA A 1 107 ? -10.049 1.013 17.060 1.00 98.00 107 ALA A N 1
ATOM 778 C CA . ALA A 1 107 ? -9.157 -0.078 17.442 1.00 98.00 107 ALA A CA 1
ATOM 779 C C . ALA A 1 107 ? -9.078 -1.159 16.355 1.00 98.00 107 ALA A C 1
ATOM 781 O O . ALA A 1 107 ? -7.985 -1.615 16.028 1.00 98.00 107 ALA A O 1
ATOM 782 N N . TYR A 1 108 ? -10.217 -1.527 15.759 1.00 98.19 108 TYR A N 1
ATOM 783 C CA . TYR A 1 108 ? -10.267 -2.472 14.645 1.00 98.19 108 TYR A CA 1
ATOM 784 C C . TYR A 1 108 ? -9.463 -1.977 13.435 1.00 98.19 108 TYR A C 1
ATOM 786 O O . TYR A 1 108 ? -8.633 -2.719 12.915 1.00 98.19 108 TYR A O 1
ATOM 794 N N . LEU A 1 109 ? -9.654 -0.718 13.027 1.00 98.31 109 LEU A N 1
ATOM 795 C CA . LEU A 1 109 ? -8.913 -0.098 11.926 1.00 98.31 109 LEU A CA 1
ATOM 796 C C . LEU A 1 109 ? -7.400 -0.153 12.174 1.00 98.31 109 LEU A C 1
ATOM 798 O O . LEU A 1 109 ? -6.648 -0.601 11.311 1.00 98.31 109 LEU A O 1
ATOM 802 N N . LEU A 1 110 ? -6.957 0.266 13.362 1.00 98.25 110 LEU A N 1
ATOM 803 C CA . LEU A 1 110 ? -5.539 0.263 13.722 1.00 98.25 110 LEU A CA 1
ATOM 804 C C . LEU A 1 110 ? -4.962 -1.155 13.747 1.00 98.25 110 LEU A C 1
ATOM 806 O O . LEU A 1 110 ? -3.874 -1.376 13.220 1.00 98.25 110 LEU A O 1
ATOM 810 N N . ALA A 1 111 ? -5.692 -2.120 14.310 1.00 98.38 111 ALA A N 1
ATOM 811 C CA . ALA A 1 111 ? -5.270 -3.515 14.333 1.00 98.38 111 ALA A CA 1
ATOM 812 C C . ALA A 1 111 ? -5.162 -4.099 12.915 1.00 98.38 111 ALA A C 1
ATOM 814 O O . ALA A 1 111 ? -4.189 -4.790 12.613 1.00 98.38 111 ALA A O 1
ATOM 815 N N . ALA A 1 112 ? -6.110 -3.789 12.027 1.00 97.88 112 ALA A N 1
ATOM 816 C CA . ALA A 1 112 ? -6.089 -4.233 10.636 1.00 97.88 112 ALA A CA 1
ATOM 817 C C . ALA A 1 112 ? -4.880 -3.665 9.871 1.00 97.88 112 ALA A C 1
ATOM 819 O O . ALA A 1 112 ? -4.141 -4.418 9.240 1.00 97.88 112 ALA A O 1
ATOM 820 N N . VAL A 1 113 ? -4.618 -2.357 9.981 1.00 98.00 113 VAL A N 1
ATOM 821 C CA . VAL A 1 113 ? -3.464 -1.719 9.321 1.00 98.00 113 VAL A CA 1
ATOM 822 C C . VAL A 1 113 ? -2.139 -2.235 9.889 1.00 98.00 113 VAL A C 1
ATOM 824 O O . VAL A 1 113 ? -1.228 -2.565 9.127 1.00 98.00 113 VAL A O 1
ATOM 827 N N . ALA A 1 114 ? -2.028 -2.357 11.215 1.00 97.88 114 ALA A N 1
ATOM 828 C CA . ALA A 1 114 ? -0.817 -2.854 11.863 1.00 97.88 114 ALA A CA 1
ATOM 829 C C . ALA A 1 114 ? -0.517 -4.307 11.471 1.00 97.88 114 ALA A C 1
ATOM 831 O O . ALA A 1 114 ? 0.598 -4.613 11.051 1.00 97.88 114 ALA A O 1
ATOM 832 N N . SER A 1 115 ? -1.513 -5.193 11.550 1.00 97.81 115 SER A N 1
ATOM 833 C CA . SER A 1 115 ? -1.354 -6.601 11.169 1.00 97.81 115 SER A CA 1
ATOM 834 C C . SER A 1 115 ? -1.018 -6.759 9.687 1.00 97.81 115 SER A C 1
ATOM 836 O O . SER A 1 115 ? -0.072 -7.473 9.365 1.00 97.81 115 SER A O 1
ATOM 838 N N . GLY A 1 116 ? -1.696 -6.035 8.791 1.00 96.38 116 GLY A N 1
ATOM 839 C CA . GLY A 1 116 ? -1.370 -6.035 7.363 1.00 96.38 116 GLY A CA 1
ATOM 840 C C . GLY A 1 116 ? 0.062 -5.565 7.082 1.00 96.38 116 GLY A C 1
ATOM 841 O O . GLY A 1 116 ? 0.777 -6.188 6.298 1.00 96.38 116 GLY A O 1
ATOM 842 N N . THR A 1 117 ? 0.520 -4.522 7.780 1.00 96.56 117 THR A N 1
ATOM 843 C CA . THR A 1 117 ? 1.899 -4.017 7.667 1.00 96.56 117 THR A CA 1
ATOM 844 C C . THR A 1 117 ? 2.919 -5.055 8.133 1.00 96.56 117 THR A C 1
ATOM 846 O O . THR A 1 117 ? 3.914 -5.292 7.446 1.00 96.56 117 THR A O 1
ATOM 849 N N . ILE A 1 118 ? 2.665 -5.704 9.272 1.00 97.81 118 ILE A N 1
ATOM 850 C CA . ILE A 1 118 ? 3.534 -6.753 9.818 1.00 97.81 118 ILE A CA 1
ATOM 851 C C . ILE A 1 118 ? 3.602 -7.938 8.857 1.00 97.81 118 ILE A C 1
ATOM 853 O O . ILE A 1 118 ? 4.698 -8.326 8.464 1.00 97.81 118 ILE A O 1
ATOM 857 N N . VAL A 1 119 ? 2.454 -8.472 8.429 1.00 97.25 119 VAL A N 1
ATOM 858 C CA . VAL A 1 119 ? 2.395 -9.612 7.503 1.00 97.25 119 VAL A CA 1
ATOM 859 C C . VAL A 1 119 ? 3.106 -9.276 6.194 1.00 97.25 119 VAL A C 1
ATOM 861 O O . VAL A 1 119 ? 3.962 -10.040 5.763 1.00 97.25 119 VAL A O 1
ATOM 864 N N . SER A 1 120 ? 2.843 -8.107 5.598 1.00 95.38 120 SER A N 1
ATOM 865 C CA . SER A 1 120 ? 3.517 -7.679 4.363 1.00 95.38 120 SER A CA 1
ATOM 866 C C . SER A 1 120 ? 5.034 -7.589 4.533 1.00 95.38 120 SER A C 1
ATOM 868 O O . SER A 1 120 ? 5.782 -8.030 3.664 1.00 95.38 120 SER A O 1
ATOM 870 N N . THR A 1 121 ? 5.499 -7.045 5.658 1.00 95.81 121 THR A N 1
ATOM 871 C CA . THR A 1 121 ? 6.932 -6.887 5.934 1.00 95.81 121 THR A CA 1
ATOM 872 C C . THR A 1 121 ? 7.604 -8.238 6.146 1.00 95.81 121 THR A C 1
ATOM 874 O O . THR A 1 121 ? 8.646 -8.499 5.554 1.00 95.81 121 THR A O 1
ATOM 877 N N . VAL A 1 122 ? 6.992 -9.118 6.940 1.00 97.56 122 VAL A N 1
ATOM 878 C CA . VAL A 1 122 ? 7.508 -10.468 7.197 1.00 97.56 122 VAL A CA 1
ATOM 879 C C . VAL A 1 122 ? 7.564 -11.282 5.909 1.00 97.56 122 VAL A C 1
ATOM 881 O O . VAL A 1 122 ? 8.582 -11.908 5.643 1.00 97.56 122 VAL A O 1
ATOM 884 N N . LEU A 1 123 ? 6.518 -11.234 5.079 1.00 96.12 123 LEU A N 1
ATOM 885 C CA . LEU A 1 123 ? 6.510 -11.922 3.787 1.00 96.12 123 LEU A CA 1
ATOM 886 C C . LEU A 1 123 ? 7.613 -11.398 2.864 1.00 96.12 123 LEU A C 1
ATOM 888 O O . LEU A 1 123 ? 8.328 -12.192 2.263 1.00 96.12 123 LEU A O 1
ATOM 892 N N . LYS A 1 124 ? 7.803 -10.075 2.788 1.00 94.12 124 LYS A N 1
ATOM 893 C CA . LYS A 1 124 ? 8.888 -9.481 1.989 1.00 94.12 124 LYS A CA 1
ATOM 894 C C . LYS A 1 124 ? 10.269 -9.934 2.459 1.00 94.12 124 LYS A C 1
ATOM 896 O O . LYS A 1 124 ? 11.095 -10.261 1.619 1.00 94.12 124 LYS A O 1
ATOM 901 N N . LEU A 1 125 ? 10.496 -9.982 3.772 1.00 94.75 125 LEU A N 1
ATOM 902 C CA . LEU A 1 125 ? 11.748 -10.477 4.354 1.00 94.75 125 LEU A CA 1
ATOM 903 C C . LEU A 1 125 ? 11.940 -11.985 4.145 1.00 94.75 125 LEU A C 1
ATOM 905 O O . LEU A 1 125 ? 13.071 -12.441 4.052 1.00 94.75 125 LEU A O 1
ATOM 909 N N . GLY A 1 126 ? 10.850 -12.754 4.107 1.00 94.50 126 GLY A N 1
ATOM 910 C CA . GLY A 1 126 ? 10.891 -14.200 3.908 1.00 94.50 126 GLY A CA 1
ATOM 911 C C . GLY A 1 126 ? 11.170 -14.608 2.463 1.00 94.50 126 GLY A C 1
ATOM 912 O O . GLY A 1 126 ? 11.950 -15.528 2.243 1.00 94.50 126 GLY A O 1
ATOM 913 N N . PHE A 1 127 ? 10.548 -13.937 1.488 1.00 93.31 127 PHE A N 1
ATOM 914 C CA . PHE A 1 127 ? 10.746 -14.242 0.067 1.00 93.31 127 PHE A CA 1
ATOM 915 C C . PHE A 1 127 ? 12.010 -13.606 -0.520 1.00 93.31 127 PHE A C 1
ATOM 917 O O . PHE A 1 127 ? 12.599 -14.194 -1.418 1.00 93.31 127 PHE A O 1
ATOM 924 N N . ASP A 1 128 ? 12.385 -12.403 -0.064 1.00 91.62 128 ASP A N 1
ATOM 925 C CA . ASP A 1 128 ? 13.581 -11.655 -0.495 1.00 91.62 128 ASP A CA 1
ATOM 926 C C . ASP A 1 128 ? 13.802 -11.629 -2.025 1.00 91.62 128 ASP A C 1
ATOM 928 O O . ASP A 1 128 ? 14.922 -11.690 -2.533 1.00 91.62 128 ASP A O 1
ATOM 932 N N . ARG A 1 129 ? 12.702 -11.567 -2.792 1.00 89.06 129 ARG A N 1
ATOM 933 C CA . ARG A 1 129 ? 12.755 -11.603 -4.259 1.00 89.06 129 ARG A CA 1
ATOM 934 C C . ARG A 1 129 ? 13.458 -10.341 -4.784 1.00 89.06 129 ARG A C 1
ATOM 936 O O . ARG A 1 129 ? 13.007 -9.232 -4.464 1.00 89.06 129 ARG A O 1
ATOM 943 N N . PRO A 1 130 ? 14.490 -10.469 -5.639 1.00 88.44 130 PRO A N 1
ATOM 944 C CA . PRO A 1 130 ? 15.145 -9.319 -6.247 1.00 88.44 130 PRO A CA 1
ATOM 945 C C . PRO A 1 130 ? 14.180 -8.568 -7.169 1.00 88.44 130 PRO A C 1
ATOM 947 O O . PRO A 1 130 ? 13.310 -9.156 -7.817 1.00 88.44 130 PRO A O 1
ATOM 950 N N . ARG A 1 131 ? 14.328 -7.243 -7.229 1.00 87.81 131 ARG A N 1
ATOM 951 C CA . ARG A 1 131 ? 13.576 -6.428 -8.188 1.00 87.81 131 ARG A CA 1
ATOM 952 C C . ARG A 1 131 ? 14.156 -6.647 -9.591 1.00 87.81 131 ARG A C 1
ATOM 954 O O . ARG A 1 131 ? 15.375 -6.717 -9.703 1.00 87.81 131 ARG A O 1
ATOM 961 N N . PRO A 1 132 ? 13.330 -6.728 -10.646 1.00 85.75 132 PRO A N 1
ATOM 962 C CA . PRO A 1 132 ? 13.839 -6.797 -12.012 1.00 85.75 132 PRO A CA 1
ATOM 963 C C . PRO A 1 132 ? 14.627 -5.534 -12.384 1.00 85.75 132 PRO A C 1
ATOM 965 O O . PRO A 1 132 ? 14.158 -4.424 -12.141 1.00 85.75 132 PRO A O 1
ATOM 968 N N . ASP A 1 133 ? 15.771 -5.687 -13.050 1.00 84.62 133 ASP A N 1
ATOM 969 C CA . ASP A 1 133 ? 16.618 -4.565 -13.498 1.00 84.62 133 ASP A CA 1
ATOM 970 C C . ASP A 1 133 ? 16.278 -4.076 -14.928 1.00 84.62 133 ASP A C 1
ATOM 972 O O . ASP A 1 133 ? 17.055 -3.369 -15.563 1.00 84.62 133 ASP A O 1
ATOM 976 N N . LEU A 1 134 ? 15.106 -4.455 -15.458 1.00 83.56 134 LEU A N 1
ATOM 977 C CA . LEU A 1 134 ? 14.686 -4.210 -16.853 1.00 83.56 134 LEU A CA 1
ATOM 978 C C . LEU A 1 134 ? 14.387 -2.746 -17.188 1.00 83.56 134 LEU A C 1
ATOM 980 O O . LEU A 1 134 ? 14.543 -2.317 -18.333 1.00 83.56 134 LEU A O 1
ATOM 984 N N . VAL A 1 135 ? 13.919 -1.988 -16.200 1.00 84.31 135 VAL A N 1
ATOM 985 C CA . VAL A 1 135 ? 13.648 -0.553 -16.322 1.00 84.31 135 VAL A CA 1
ATOM 986 C C . VAL A 1 135 ? 14.308 0.165 -15.140 1.00 84.31 135 VAL A C 1
ATOM 988 O O . VAL A 1 135 ? 14.645 -0.470 -14.142 1.00 84.31 135 VAL A O 1
ATOM 991 N N . PRO A 1 136 ? 14.542 1.479 -15.200 1.00 83.06 136 PRO A N 1
ATOM 992 C CA . PRO A 1 136 ? 15.042 2.216 -14.043 1.00 83.06 136 PRO A CA 1
ATOM 993 C C . PRO A 1 136 ? 13.988 2.255 -12.918 1.00 83.06 136 PRO A C 1
ATOM 995 O O . PRO A 1 136 ? 12.850 2.657 -13.148 1.00 83.06 136 PRO A O 1
ATOM 998 N N . HIS A 1 137 ? 14.357 1.852 -11.693 1.00 70.56 137 HIS A N 1
ATOM 999 C CA . HIS A 1 137 ? 13.438 1.769 -10.535 1.00 70.56 137 HIS A CA 1
ATOM 1000 C C . HIS A 1 137 ? 13.916 2.535 -9.284 1.00 70.56 137 HIS A C 1
ATOM 1002 O O . HIS A 1 137 ? 13.338 2.390 -8.202 1.00 70.56 137 HIS A O 1
ATOM 1008 N N . GLY A 1 138 ? 14.995 3.312 -9.397 1.00 62.41 138 GLY A N 1
ATOM 1009 C CA . GLY A 1 138 ? 15.545 4.103 -8.295 1.00 62.41 138 GLY A CA 1
ATOM 1010 C C . GLY A 1 138 ? 14.790 5.416 -8.087 1.00 62.41 138 GLY A C 1
ATOM 1011 O O . GLY A 1 138 ? 14.302 6.017 -9.042 1.00 62.41 138 GLY A O 1
ATOM 1012 N N . GLN A 1 139 ? 14.724 5.889 -6.840 1.00 47.81 139 GLN A N 1
ATOM 1013 C CA . GLN A 1 139 ? 14.378 7.286 -6.583 1.00 47.81 139 GLN A CA 1
ATOM 1014 C C . GLN A 1 139 ? 15.516 8.148 -7.135 1.00 47.81 139 GLN A C 1
ATOM 1016 O O . GLN A 1 139 ? 16.620 8.123 -6.592 1.00 47.81 139 GLN A O 1
ATOM 1021 N N . ILE A 1 140 ? 15.261 8.880 -8.221 1.00 40.44 140 ILE A N 1
ATOM 1022 C CA . ILE A 1 140 ? 16.077 10.049 -8.547 1.00 40.44 140 ILE A CA 1
ATOM 1023 C C . ILE A 1 140 ? 15.728 11.078 -7.470 1.00 40.44 140 ILE A C 1
ATOM 1025 O O . ILE A 1 140 ? 14.644 11.661 -7.498 1.00 40.44 140 ILE A O 1
ATOM 1029 N N . VAL A 1 141 ? 16.597 11.188 -6.467 1.00 37.75 141 VAL A N 1
ATOM 1030 C CA . VAL A 1 141 ? 16.626 12.317 -5.531 1.00 37.75 141 VAL A CA 1
ATOM 1031 C C . VAL A 1 141 ? 17.524 13.387 -6.127 1.00 37.75 141 VAL A C 1
ATOM 1033 O O . VAL A 1 141 ? 18.616 13.010 -6.612 1.00 37.75 141 VAL A O 1
#

Foldseek 3Di:
DVVVVVVCVVCCVVVVVVVVVVVVVVVVVVVVVVVLVCVVVVVCVVVVLVVLCVQADVPASQHGPDPPVVVVVVVVVVVCVDPVNVVVVLVVVLVVCVVVVNNVVSVVSVVVVVVVVVVVVVVCVVSVDDDDPRYDDDPPD

Radius of gyration: 22.45 Å; chains: 1; bounding box: 58×47×48 Å

Sequence (141 aa):
MAIASRLFAWLGAREAGTLAALLLAAAGVWMFVELADEVLEGETTSADDRLLLALRVPNDTSDPVGPSWVEDIARDVTGLGGAGVLTLLTLASAGFLVIQRSTHLAAYLLAAVASGTIVSTVLKLGFDRPRPDLVPHGQIV